Protein AF-A0A3M6W5E2-F1 (afdb_monomer_lite)

Foldseek 3Di:
DLQVVLVVLLVVLVVVVVVVVVVVCCQVDPPDDDDPDPVSHPDDDVVVVVVVVVVSVCSNVVSVVSNVVVVVCVVQVPPDPVSVVVSVCLVVVVPPCSPDVVVSVVVVVVVVVVVVCVVVVHPDPPVVVVVVVVVVVVVVVVVVVVVVVVVVVD

InterPro domains:
  IPR038814 Altered inheritance of mitochondria protein 11 [PF28272] (2-79)
  IPR038814 Altered inheritance of mitochondria protein 11 [PTHR39136] (2-123)

pLDDT: mean 81.35, std 11.18, range [46.78, 96.44]

Sequence (154 aa):
ALLYGGIVFTFLSLFVTRRALIRRRKTDYPATFTAQTPENKPKVNGGLEAAEALGLATLNVTSLAMVAAGGFATYFDVADIEDMREGVRRGIGYDVYGGNPEEDREMEDWVKDLLTKRDEGENVDLRGRIGEKLQELADMEKKKAEGIKRDESK

Structure (mmCIF, N/CA/C/O backbone):
data_AF-A0A3M6W5E2-F1
#
_entry.id   AF-A0A3M6W5E2-F1
#
loop_
_atom_site.group_PDB
_atom_site.id
_atom_site.type_symbol
_atom_site.label_atom_id
_atom_site.label_alt_id
_atom_site.label_comp_id
_atom_site.label_asym_id
_atom_site.label_entity_id
_at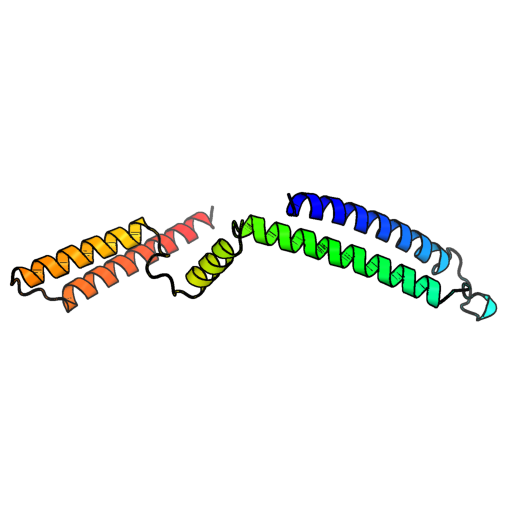om_site.label_seq_id
_atom_site.pdbx_PDB_ins_code
_atom_site.Cartn_x
_atom_site.Cartn_y
_atom_site.Cartn_z
_atom_site.occupancy
_atom_site.B_iso_or_equiv
_atom_site.auth_seq_id
_atom_site.auth_comp_id
_atom_site.auth_asym_id
_atom_site.auth_atom_id
_atom_site.pdbx_PDB_model_num
ATOM 1 N N . ALA A 1 1 ? -14.980 -5.339 -2.411 1.00 76.31 1 ALA A N 1
ATOM 2 C CA . ALA A 1 1 ? -14.688 -5.334 -3.869 1.00 76.31 1 ALA A CA 1
ATOM 3 C C . ALA A 1 1 ? -13.291 -4.790 -4.199 1.00 76.31 1 ALA A C 1
ATOM 5 O O . ALA A 1 1 ? -12.609 -5.364 -5.042 1.00 76.31 1 ALA A O 1
ATOM 6 N N . LEU A 1 2 ? -12.849 -3.720 -3.524 1.00 88.88 2 LEU A N 1
ATOM 7 C CA . LEU A 1 2 ? -11.591 -3.016 -3.809 1.00 88.88 2 LEU A CA 1
ATOM 8 C C . LEU A 1 2 ? -10.337 -3.892 -3.620 1.00 88.88 2 LEU A C 1
ATOM 10 O O . LEU A 1 2 ? -9.465 -3.873 -4.480 1.00 88.88 2 LEU A O 1
ATOM 14 N N . LEU A 1 3 ? -10.288 -4.733 -2.578 1.00 92.31 3 LEU A N 1
ATOM 15 C CA . LEU A 1 3 ? -9.170 -5.659 -2.342 1.00 92.31 3 LEU A CA 1
ATOM 16 C C . LEU A 1 3 ? -8.978 -6.656 -3.495 1.00 92.31 3 LEU A C 1
ATOM 18 O O . LEU A 1 3 ? -7.904 -6.725 -4.082 1.00 92.31 3 LEU A O 1
ATOM 22 N N . TYR A 1 4 ? -10.026 -7.401 -3.856 1.00 94.00 4 TYR A N 1
ATOM 23 C CA . TYR A 1 4 ? -9.957 -8.378 -4.947 1.00 94.00 4 TYR A CA 1
ATOM 24 C C . TYR A 1 4 ? -9.662 -7.717 -6.299 1.00 94.00 4 TYR A C 1
ATOM 26 O O . TYR A 1 4 ? -8.845 -8.229 -7.061 1.00 94.00 4 TYR A O 1
ATOM 34 N N . GLY A 1 5 ? -10.273 -6.558 -6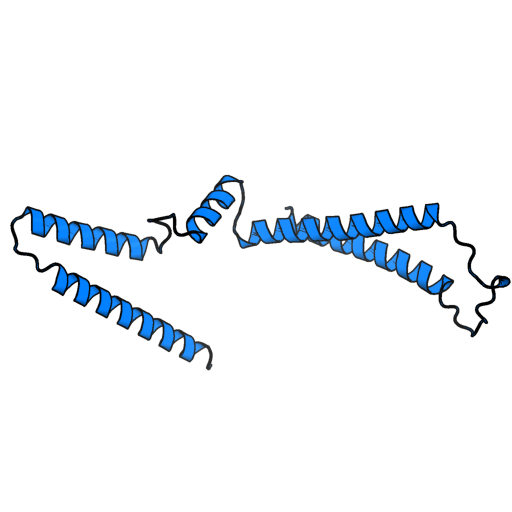.574 1.00 94.62 5 GLY A N 1
ATOM 35 C CA . GLY A 1 5 ? -9.967 -5.765 -7.766 1.00 94.62 5 GLY A CA 1
ATOM 36 C C . GLY A 1 5 ? -8.506 -5.312 -7.799 1.00 94.62 5 GLY A C 1
ATOM 37 O O . GLY A 1 5 ? -7.844 -5.466 -8.822 1.00 94.62 5 GLY A O 1
ATOM 38 N N . GLY A 1 6 ? -7.984 -4.844 -6.662 1.00 94.25 6 GLY A N 1
ATOM 39 C CA . GLY A 1 6 ? -6.581 -4.484 -6.483 1.00 94.25 6 GLY A CA 1
ATOM 40 C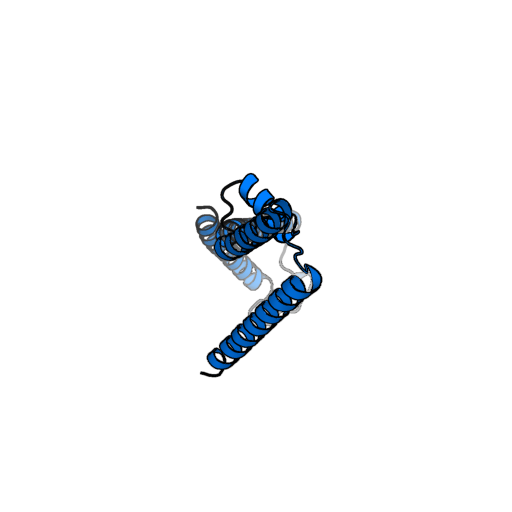 C . GLY A 1 6 ? -5.647 -5.663 -6.740 1.00 94.25 6 GLY A C 1
ATOM 41 O O . GLY A 1 6 ? -4.722 -5.528 -7.527 1.00 94.25 6 GLY A O 1
ATOM 42 N N . ILE A 1 7 ? -5.926 -6.839 -6.165 1.00 96.12 7 ILE A N 1
ATOM 43 C CA . ILE A 1 7 ? -5.108 -8.050 -6.350 1.00 96.12 7 ILE A CA 1
ATOM 44 C C . ILE A 1 7 ? -5.040 -8.438 -7.831 1.00 96.12 7 ILE A C 1
ATOM 46 O O . ILE A 1 7 ? -3.953 -8.643 -8.374 1.00 96.12 7 ILE A O 1
ATOM 50 N N . VAL A 1 8 ? -6.191 -8.505 -8.507 1.00 96.44 8 VAL A N 1
ATOM 51 C CA . VAL A 1 8 ? -6.255 -8.823 -9.942 1.00 96.44 8 VAL A CA 1
ATOM 52 C C . VAL A 1 8 ? -5.485 -7.786 -10.761 1.00 96.44 8 VAL A C 1
ATOM 54 O O . VAL A 1 8 ? -4.689 -8.142 -11.632 1.00 96.44 8 VAL A O 1
ATOM 57 N N . PHE A 1 9 ? -5.674 -6.503 -10.459 1.00 95.31 9 PHE A N 1
ATOM 58 C CA . PHE A 1 9 ? -4.982 -5.417 -11.140 1.00 95.31 9 PHE A CA 1
ATOM 59 C C . PHE A 1 9 ? -3.462 -5.449 -10.903 1.00 95.31 9 PHE A C 1
ATOM 61 O O . PHE A 1 9 ? -2.698 -5.240 -11.845 1.00 95.31 9 PHE A O 1
ATOM 68 N N . THR A 1 10 ? -2.997 -5.807 -9.704 1.00 96.06 10 THR A N 1
ATOM 69 C CA . THR A 1 10 ? -1.572 -6.014 -9.403 1.00 96.06 10 THR A CA 1
ATOM 70 C C . THR A 1 10 ? -0.983 -7.144 -10.235 1.00 96.06 10 THR A C 1
ATOM 72 O O . THR A 1 10 ? 0.085 -6.969 -10.819 1.00 96.06 10 THR A O 1
ATOM 75 N N . PHE A 1 11 ? -1.674 -8.279 -10.374 1.00 96.44 11 PHE A N 1
ATOM 76 C CA . PHE A 1 11 ? -1.199 -9.361 -11.242 1.00 96.44 11 PHE A CA 1
ATOM 77 C C . PHE A 1 11 ? -1.076 -8.922 -12.704 1.00 96.44 11 PHE A C 1
ATOM 79 O O . PHE A 1 11 ? -0.069 -9.219 -13.352 1.00 96.44 11 PHE A O 1
ATOM 86 N N . LEU A 1 12 ? -2.056 -8.174 -13.215 1.00 94.94 12 LEU A N 1
ATOM 87 C CA . LEU A 1 12 ? -2.001 -7.619 -14.569 1.00 94.94 12 LEU A CA 1
ATOM 88 C C . LEU A 1 12 ? -0.855 -6.603 -14.724 1.00 94.94 12 LEU A C 1
ATOM 90 O O . LEU A 1 12 ? -0.106 -6.676 -15.701 1.00 94.94 12 LEU A O 1
ATOM 94 N N . SER A 1 13 ? -0.656 -5.713 -13.748 1.00 94.81 13 SER A N 1
ATOM 95 C CA . SER A 1 13 ? 0.446 -4.740 -13.739 1.00 94.81 13 SER A CA 1
ATOM 96 C C . SER A 1 13 ? 1.816 -5.426 -13.734 1.00 94.81 13 SER A C 1
ATOM 98 O O . SER A 1 13 ? 2.702 -5.089 -14.528 1.00 94.81 13 SER A O 1
ATOM 100 N N . LEU A 1 14 ? 1.987 -6.454 -12.898 1.00 95.06 14 LEU A N 1
ATOM 101 C CA . LEU A 1 14 ? 3.209 -7.257 -12.843 1.00 95.06 14 LEU A CA 1
ATOM 102 C C . LEU A 1 14 ? 3.443 -8.029 -14.142 1.00 95.06 14 LEU A C 1
ATOM 104 O O . LEU A 1 14 ? 4.583 -8.133 -14.592 1.00 95.06 14 LEU A O 1
ATOM 108 N N . PHE A 1 15 ? 2.389 -8.542 -14.779 1.00 95.62 15 PHE A N 1
ATOM 109 C CA . PHE A 1 15 ? 2.499 -9.216 -16.071 1.00 95.62 15 PHE A CA 1
ATOM 110 C C . PHE A 1 15 ? 3.009 -8.271 -17.168 1.00 95.62 15 PHE A C 1
ATOM 112 O O . PHE A 1 15 ? 3.952 -8.611 -17.893 1.00 95.62 15 PHE A O 1
ATOM 119 N N . VAL A 1 16 ? 2.447 -7.061 -17.256 1.00 93.44 16 VAL A N 1
ATOM 120 C CA . VAL A 1 16 ? 2.898 -6.019 -18.194 1.00 93.44 16 VAL A CA 1
ATOM 121 C C . VAL A 1 16 ? 4.342 -5.613 -17.897 1.00 93.44 16 VAL A C 1
ATOM 123 O O . VAL A 1 16 ? 5.174 -5.586 -18.807 1.00 93.44 16 VAL A O 1
ATOM 126 N N . THR A 1 17 ? 4.672 -5.389 -16.625 1.00 94.00 17 THR A N 1
ATOM 127 C CA . THR A 1 17 ? 6.030 -5.035 -16.187 1.00 94.00 17 THR A CA 1
ATOM 128 C C . THR A 1 17 ? 7.031 -6.132 -16.534 1.00 94.00 17 THR A C 1
ATOM 130 O O . THR A 1 17 ? 8.079 -5.858 -17.116 1.00 94.00 17 THR A O 1
ATOM 133 N N . ARG A 1 18 ? 6.695 -7.401 -16.281 1.00 93.44 18 ARG A N 1
ATOM 134 C CA . ARG A 1 18 ? 7.533 -8.550 -16.642 1.00 93.44 18 ARG A CA 1
ATOM 135 C C . ARG A 1 18 ? 7.774 -8.613 -18.146 1.00 93.44 18 ARG A C 1
ATOM 137 O O . ARG A 1 18 ? 8.909 -8.827 -18.573 1.00 93.44 18 ARG A O 1
ATOM 144 N N . ARG A 1 19 ? 6.735 -8.407 -18.960 1.00 93.25 19 ARG A N 1
ATOM 145 C CA . ARG A 1 19 ? 6.865 -8.370 -20.424 1.00 93.25 19 ARG A CA 1
ATOM 146 C C . ARG A 1 19 ? 7.791 -7.236 -20.874 1.00 93.25 19 ARG A C 1
ATOM 148 O O . ARG A 1 19 ? 8.648 -7.468 -21.728 1.00 93.25 19 ARG A O 1
ATOM 155 N N . ALA A 1 20 ? 7.652 -6.046 -20.291 1.00 89.50 20 ALA A N 1
ATOM 156 C CA . ALA A 1 20 ? 8.491 -4.892 -20.605 1.00 89.50 20 ALA A CA 1
ATOM 157 C C . ALA A 1 20 ? 9.961 -5.116 -20.206 1.00 89.50 20 ALA A C 1
ATOM 159 O O . ALA A 1 20 ? 10.860 -4.894 -21.018 1.00 89.50 20 ALA A O 1
ATOM 160 N N . LEU A 1 21 ? 10.209 -5.648 -19.005 1.00 89.75 21 LEU A N 1
ATOM 161 C CA . LEU A 1 21 ? 11.553 -5.950 -18.507 1.00 89.75 21 LEU A CA 1
ATOM 162 C C . LEU A 1 21 ? 12.256 -7.029 -19.335 1.00 89.75 21 LEU A C 1
ATOM 164 O O . LEU A 1 21 ? 13.430 -6.876 -19.658 1.00 89.75 21 LEU A O 1
ATOM 168 N N . ILE A 1 22 ? 11.556 -8.099 -19.732 1.00 91.06 22 ILE A N 1
ATOM 169 C CA . ILE A 1 22 ? 12.137 -9.144 -20.595 1.00 91.06 22 ILE A CA 1
ATOM 170 C C . ILE A 1 22 ? 12.568 -8.558 -21.943 1.00 91.06 22 ILE A C 1
ATOM 172 O O . ILE A 1 22 ? 13.631 -8.914 -22.453 1.00 91.06 22 ILE A O 1
ATOM 176 N N . ARG A 1 23 ? 11.758 -7.663 -22.520 1.00 86.38 23 ARG A N 1
ATOM 177 C CA . ARG A 1 23 ? 12.096 -6.971 -23.767 1.00 86.38 23 ARG A CA 1
ATOM 178 C C . ARG A 1 23 ? 13.349 -6.106 -23.600 1.00 86.38 23 ARG A C 1
ATOM 180 O O . ARG A 1 23 ? 14.244 -6.235 -24.425 1.00 86.38 23 ARG A O 1
ATOM 187 N N . ARG A 1 24 ? 13.450 -5.305 -22.530 1.00 84.06 24 ARG A N 1
ATOM 188 C CA . ARG A 1 24 ? 14.642 -4.474 -22.262 1.00 84.06 24 ARG A CA 1
ATOM 189 C C . ARG A 1 24 ? 15.893 -5.303 -21.988 1.00 84.06 24 ARG A C 1
ATOM 191 O O . ARG A 1 24 ? 16.933 -5.057 -22.582 1.00 84.06 24 ARG A O 1
ATOM 198 N N . ARG A 1 25 ? 15.775 -6.369 -21.192 1.00 85.81 25 ARG A N 1
ATOM 199 C CA . ARG A 1 25 ? 16.903 -7.251 -20.855 1.00 85.81 25 ARG A CA 1
ATOM 200 C C . ARG A 1 25 ? 17.578 -7.852 -22.090 1.00 85.81 25 ARG A C 1
ATOM 202 O O . ARG A 1 25 ? 18.794 -7.980 -22.101 1.00 85.81 25 ARG A O 1
ATOM 209 N N . LYS A 1 26 ? 16.802 -8.215 -23.118 1.00 83.31 26 LYS A N 1
ATOM 210 C CA . LYS A 1 26 ? 17.339 -8.742 -24.385 1.00 83.31 26 LYS A CA 1
ATOM 211 C C . LYS A 1 26 ? 18.109 -7.695 -25.194 1.00 83.31 26 LYS A C 1
ATOM 213 O O . LYS A 1 26 ? 19.001 -8.072 -25.942 1.00 83.31 26 LYS A O 1
ATOM 218 N N . THR A 1 27 ? 17.748 -6.421 -25.059 1.00 78.75 27 THR A N 1
ATOM 219 C CA . THR A 1 27 ? 18.419 -5.305 -25.736 1.00 78.75 27 THR A CA 1
ATOM 220 C C . THR A 1 27 ? 19.692 -4.889 -24.998 1.00 78.75 27 THR A C 1
ATOM 222 O O . THR A 1 27 ? 20.712 -4.667 -25.640 1.00 78.75 27 THR A O 1
ATOM 225 N N . ASP A 1 28 ? 19.645 -4.826 -23.664 1.00 77.38 28 ASP A N 1
ATOM 226 C CA . ASP A 1 28 ? 20.752 -4.310 -22.845 1.00 77.38 28 ASP A CA 1
ATOM 227 C C . ASP A 1 28 ? 21.848 -5.352 -22.569 1.00 77.38 28 ASP A C 1
ATOM 229 O O . ASP A 1 28 ? 23.012 -4.995 -22.388 1.00 77.38 28 ASP A O 1
ATOM 233 N N . TYR A 1 29 ? 21.498 -6.644 -22.549 1.00 77.00 29 TYR A N 1
ATOM 234 C CA . TYR A 1 29 ? 22.420 -7.744 -22.249 1.00 77.00 29 TYR A CA 1
ATOM 235 C C . TYR A 1 29 ? 22.413 -8.794 -23.372 1.00 77.00 29 TYR A C 1
ATOM 237 O O . TYR A 1 29 ? 21.708 -9.806 -23.268 1.00 77.00 29 TYR A O 1
ATOM 245 N N . PRO A 1 30 ? 23.179 -8.578 -24.460 1.00 76.38 30 PRO A N 1
ATOM 246 C CA . PRO A 1 30 ? 23.321 -9.567 -25.523 1.00 76.38 30 PRO A CA 1
ATOM 247 C C . PRO A 1 30 ? 24.026 -10.835 -25.013 1.00 76.38 30 PRO A C 1
ATOM 249 O O . PRO A 1 30 ? 24.861 -10.791 -24.113 1.00 76.38 30 PRO A O 1
ATOM 252 N N . ALA A 1 31 ? 23.692 -11.988 -25.601 1.00 75.19 31 ALA A N 1
ATOM 253 C CA . ALA A 1 31 ? 24.215 -13.294 -25.179 1.00 75.19 31 ALA A CA 1
ATOM 254 C C . ALA A 1 31 ? 25.719 -13.491 -25.465 1.00 75.19 31 ALA A C 1
ATOM 256 O O . ALA A 1 31 ? 26.345 -14.384 -24.899 1.00 75.19 31 ALA A O 1
ATOM 257 N N . THR A 1 32 ? 26.298 -12.672 -26.342 1.00 80.25 32 THR A N 1
ATOM 258 C CA . THR A 1 32 ? 27.718 -12.690 -26.708 1.00 80.25 32 THR A CA 1
ATOM 259 C C . THR A 1 32 ? 28.410 -11.441 -26.180 1.00 80.25 32 THR A C 1
ATOM 261 O O . THR A 1 32 ? 27.824 -10.360 -26.201 1.00 80.25 32 THR A O 1
ATOM 264 N N . PHE A 1 33 ? 29.669 -11.565 -25.752 1.00 73.31 33 PHE A N 1
ATOM 265 C CA . PHE A 1 33 ? 30.466 -10.424 -25.303 1.00 73.31 33 PHE A CA 1
ATOM 266 C C . PHE A 1 33 ? 30.673 -9.430 -26.455 1.00 73.31 33 PHE A C 1
ATOM 268 O O . PHE A 1 33 ? 31.426 -9.691 -27.391 1.00 73.31 33 PHE A O 1
ATOM 275 N N . THR A 1 34 ? 29.997 -8.287 -26.384 1.00 72.69 34 THR A N 1
ATOM 276 C CA . THR A 1 34 ? 30.196 -7.143 -27.279 1.00 72.69 34 THR A CA 1
ATOM 277 C C . THR A 1 34 ? 30.776 -5.992 -26.473 1.00 72.69 34 THR A C 1
ATOM 279 O O . THR A 1 34 ? 30.213 -5.612 -25.445 1.00 72.69 34 THR A O 1
ATOM 282 N N . ALA A 1 35 ? 31.895 -5.423 -26.930 1.00 74.69 35 ALA A N 1
ATOM 283 C CA . ALA A 1 35 ? 32.479 -4.246 -26.297 1.00 74.69 35 ALA A CA 1
ATOM 284 C C . ALA A 1 35 ? 31.464 -3.088 -26.284 1.00 74.69 35 ALA A C 1
ATOM 286 O O . ALA A 1 35 ? 30.800 -2.832 -27.292 1.00 74.69 35 ALA A O 1
ATOM 287 N N . GLN A 1 36 ? 31.364 -2.379 -25.154 1.00 70.75 36 GLN A N 1
ATOM 288 C CA . GLN A 1 36 ? 30.514 -1.194 -24.996 1.00 70.75 36 GLN A CA 1
ATOM 289 C C . GLN A 1 36 ? 31.135 0.026 -25.696 1.00 70.75 36 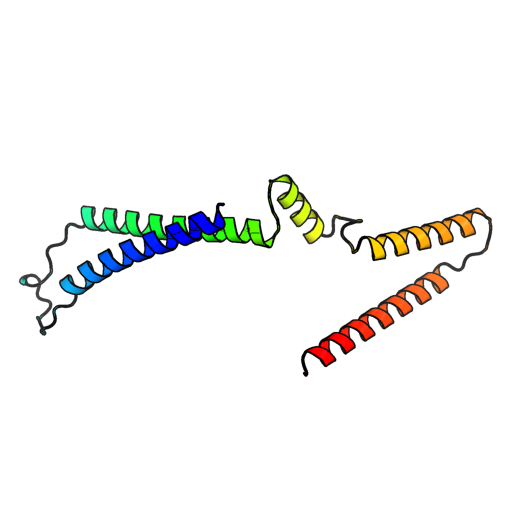GLN A C 1
ATOM 291 O O . GLN A 1 36 ? 31.498 1.017 -25.065 1.00 70.75 36 GLN A O 1
ATOM 296 N N . THR A 1 37 ? 31.288 -0.047 -27.015 1.00 76.94 37 THR A N 1
ATOM 297 C CA . THR A 1 37 ? 31.660 1.092 -27.856 1.00 76.94 37 THR A CA 1
ATOM 298 C C . THR A 1 37 ? 30.425 1.937 -28.194 1.00 76.94 37 THR A C 1
ATOM 300 O O . THR A 1 37 ? 29.311 1.409 -28.227 1.00 76.94 37 THR A O 1
ATOM 303 N N . PRO A 1 38 ? 30.579 3.250 -28.465 1.00 72.00 38 PRO A N 1
ATOM 304 C CA . PRO A 1 38 ? 29.469 4.125 -28.867 1.00 72.00 38 PRO A CA 1
ATOM 305 C C . PRO A 1 38 ? 28.660 3.599 -30.063 1.00 72.00 38 PRO A C 1
ATOM 307 O O . PRO A 1 38 ? 27.461 3.839 -30.144 1.00 72.00 38 PRO A O 1
ATOM 310 N N . GLU A 1 39 ? 29.307 2.845 -30.953 1.00 74.56 39 GLU A N 1
ATOM 311 C CA . GLU A 1 39 ? 28.712 2.220 -32.141 1.00 74.56 39 GLU A CA 1
ATOM 312 C C . GLU A 1 39 ? 27.812 1.016 -31.812 1.00 74.56 39 GLU A C 1
ATOM 314 O O . GLU A 1 39 ? 26.861 0.745 -32.539 1.00 74.56 39 GLU A O 1
ATOM 319 N N . ASN A 1 40 ? 28.075 0.330 -30.693 1.00 71.62 40 ASN A N 1
ATOM 320 C CA . ASN A 1 40 ? 27.335 -0.849 -30.230 1.00 71.62 40 ASN A CA 1
ATOM 321 C C . ASN A 1 40 ? 26.278 -0.524 -29.165 1.00 71.62 40 ASN A C 1
ATOM 323 O O . ASN A 1 40 ? 25.631 -1.432 -28.640 1.00 71.62 40 ASN A O 1
ATOM 327 N N . LYS A 1 41 ? 26.091 0.755 -28.812 1.00 74.25 41 LYS A N 1
ATOM 328 C CA . LYS A 1 41 ? 25.024 1.145 -27.887 1.00 74.25 41 LYS A CA 1
ATOM 329 C C . LYS A 1 41 ? 23.665 1.047 -28.588 1.00 74.25 41 LYS A C 1
ATOM 331 O O . LYS A 1 41 ? 23.516 1.580 -29.692 1.00 74.25 41 LYS A O 1
ATOM 336 N N . PRO A 1 42 ? 22.655 0.420 -27.958 1.00 76.19 42 PRO A N 1
ATOM 337 C CA . PRO A 1 42 ? 21.310 0.425 -28.505 1.00 76.19 42 PRO A CA 1
ATOM 338 C C . PRO A 1 42 ? 20.833 1.871 -28.675 1.00 76.19 42 PRO A C 1
ATOM 340 O O . PRO A 1 42 ? 21.002 2.715 -27.794 1.00 76.19 42 PRO A O 1
ATOM 343 N N . LYS A 1 43 ? 20.263 2.173 -29.845 1.00 78.56 43 LYS A N 1
ATOM 344 C CA . LYS A 1 43 ? 19.671 3.484 -30.119 1.00 78.56 43 LYS A CA 1
ATOM 345 C C . LYS A 1 43 ? 18.401 3.619 -29.286 1.00 78.56 43 LYS A C 1
ATOM 347 O O . LYS A 1 43 ? 17.414 2.940 -29.559 1.00 78.56 43 LYS A O 1
ATOM 352 N N . VAL A 1 44 ? 18.436 4.497 -28.291 1.00 79.50 44 VAL A N 1
ATOM 353 C CA . VAL A 1 44 ? 17.313 4.758 -27.385 1.00 79.50 44 VAL A CA 1
ATOM 354 C C . VAL A 1 44 ? 16.661 6.099 -27.704 1.00 79.50 44 VAL A C 1
ATOM 356 O O . VAL A 1 44 ? 17.342 7.087 -27.982 1.00 79.50 44 VAL A O 1
ATOM 359 N N . ASN A 1 45 ? 15.329 6.151 -27.660 1.00 87.00 45 ASN A N 1
ATOM 360 C CA . ASN A 1 45 ? 14.587 7.409 -27.673 1.00 87.00 45 ASN A CA 1
ATOM 361 C C . ASN A 1 45 ? 14.246 7.771 -26.225 1.00 87.00 45 ASN A C 1
ATOM 363 O O . ASN A 1 45 ? 13.288 7.240 -25.666 1.00 87.00 45 ASN A O 1
ATOM 367 N N . GLY A 1 46 ? 15.030 8.671 -25.627 1.00 86.25 46 GLY A N 1
ATOM 368 C CA . GLY A 1 46 ? 14.905 9.013 -24.207 1.00 86.25 46 GLY A CA 1
ATOM 369 C C . GLY A 1 46 ? 13.514 9.512 -23.803 1.00 86.25 46 GLY A C 1
ATOM 370 O O . GLY A 1 46 ? 13.045 9.179 -22.720 1.00 86.25 46 GLY A O 1
ATOM 371 N N . GLY A 1 47 ? 12.814 10.242 -24.680 1.00 90.00 47 GLY A N 1
ATOM 372 C CA . GLY A 1 47 ? 11.455 10.718 -24.401 1.00 90.00 47 GLY A CA 1
ATOM 373 C C . GLY A 1 47 ? 10.428 9.584 -24.368 1.00 90.00 47 GLY A C 1
ATOM 374 O O . GLY A 1 47 ? 9.615 9.502 -23.448 1.00 90.00 47 GLY A O 1
ATOM 375 N N . LEU A 1 48 ? 10.498 8.672 -25.341 1.00 89.44 48 LEU A N 1
ATOM 376 C CA . LEU A 1 48 ? 9.616 7.504 -25.391 1.00 89.44 48 LEU A CA 1
ATOM 377 C C . LEU A 1 48 ? 9.893 6.540 -24.229 1.00 89.44 48 LEU A C 1
ATOM 379 O O . LEU A 1 48 ? 8.960 6.011 -23.628 1.00 89.44 48 LEU A O 1
ATOM 383 N N . GLU A 1 49 ? 11.165 6.340 -23.885 1.00 87.00 49 GLU A N 1
ATOM 384 C CA . GLU A 1 49 ? 11.540 5.496 -22.754 1.00 87.00 49 GLU A CA 1
ATOM 385 C C . GLU A 1 49 ? 11.104 6.074 -21.413 1.00 87.00 49 GLU A C 1
ATOM 387 O O . GLU A 1 49 ? 10.645 5.318 -20.559 1.00 87.00 49 GLU A O 1
ATOM 392 N N . ALA A 1 50 ? 11.213 7.391 -21.232 1.00 90.69 50 ALA A N 1
ATOM 393 C CA . ALA A 1 50 ? 10.735 8.057 -20.030 1.00 90.69 50 ALA A CA 1
ATOM 394 C C . ALA A 1 50 ? 9.211 7.924 -19.885 1.00 90.69 50 ALA A C 1
ATOM 396 O O . ALA A 1 50 ? 8.726 7.636 -18.793 1.00 90.69 50 ALA A O 1
ATOM 397 N N . ALA A 1 51 ? 8.457 8.067 -20.981 1.00 91.50 51 ALA A N 1
ATOM 398 C CA . ALA A 1 51 ? 7.006 7.891 -20.972 1.00 91.50 51 ALA A CA 1
ATOM 399 C C . ALA A 1 51 ? 6.593 6.444 -20.638 1.00 91.50 51 ALA A C 1
ATOM 401 O O . ALA A 1 51 ? 5.679 6.233 -19.840 1.00 91.50 51 ALA A O 1
ATOM 402 N N . GLU A 1 52 ? 7.286 5.444 -21.196 1.00 89.44 52 GLU A N 1
ATOM 403 C CA . GLU A 1 52 ? 7.062 4.029 -20.860 1.00 89.44 52 GLU A CA 1
ATOM 404 C C . GLU A 1 52 ? 7.385 3.750 -19.384 1.00 89.44 52 GLU A C 1
ATOM 406 O O . GLU A 1 52 ? 6.603 3.097 -18.693 1.00 89.44 52 GLU A O 1
ATOM 411 N N . ALA A 1 53 ? 8.510 4.270 -18.884 1.00 91.94 53 ALA A N 1
ATOM 412 C CA . ALA A 1 53 ? 8.920 4.107 -17.492 1.00 91.94 53 ALA A CA 1
ATOM 413 C C . ALA A 1 53 ? 7.930 4.765 -16.522 1.00 91.94 53 ALA A C 1
ATOM 415 O O . ALA A 1 53 ? 7.581 4.165 -15.506 1.00 91.94 53 ALA A O 1
ATOM 416 N N . LEU A 1 54 ? 7.428 5.957 -16.859 1.00 91.38 54 LEU A N 1
ATOM 417 C CA . LEU A 1 54 ? 6.390 6.635 -16.090 1.00 91.38 54 LEU A CA 1
ATOM 418 C C . LEU A 1 54 ? 5.113 5.791 -16.034 1.00 91.38 54 LEU A C 1
ATOM 420 O O . LEU A 1 54 ? 4.589 5.568 -14.948 1.00 91.38 54 LEU A O 1
ATOM 424 N N . GLY A 1 55 ? 4.649 5.271 -17.175 1.00 92.25 55 GLY A N 1
ATOM 425 C CA . GLY A 1 55 ? 3.471 4.402 -17.232 1.00 92.25 55 GLY A CA 1
ATOM 426 C C . GLY A 1 55 ? 3.637 3.105 -16.433 1.00 92.25 55 GLY A C 1
ATOM 427 O O . GLY A 1 55 ? 2.724 2.680 -15.731 1.00 92.25 55 GLY A O 1
ATOM 428 N N . LEU A 1 56 ? 4.816 2.483 -16.485 1.00 92.75 56 LEU A N 1
ATOM 429 C CA . LEU A 1 56 ? 5.118 1.287 -15.692 1.00 92.75 56 LEU A CA 1
ATOM 430 C C . LEU A 1 56 ? 5.162 1.584 -14.189 1.00 92.75 56 LEU A C 1
ATOM 432 O O . LEU A 1 56 ? 4.689 0.780 -13.385 1.00 92.75 56 LEU A O 1
ATOM 436 N N . ALA A 1 57 ? 5.723 2.727 -13.799 1.00 94.38 57 ALA A N 1
ATOM 437 C CA . ALA A 1 57 ? 5.781 3.139 -12.405 1.00 94.38 57 ALA A CA 1
ATOM 438 C C . ALA A 1 57 ? 4.382 3.441 -11.854 1.00 94.38 57 ALA A C 1
ATOM 440 O O . ALA A 1 57 ? 4.026 2.932 -10.791 1.00 94.38 57 ALA A O 1
ATOM 441 N N . THR A 1 58 ? 3.567 4.208 -12.584 1.00 95.81 58 THR A N 1
ATOM 442 C CA . THR A 1 58 ? 2.209 4.557 -12.146 1.00 95.81 58 THR A CA 1
ATOM 443 C C . THR A 1 58 ? 1.330 3.323 -12.023 1.00 95.81 58 THR A C 1
ATOM 445 O O . THR A 1 58 ? 0.690 3.159 -10.992 1.00 95.81 58 THR A O 1
ATOM 448 N N . LEU A 1 59 ? 1.357 2.403 -12.994 1.00 94.06 59 LEU A N 1
ATOM 449 C CA . LEU A 1 59 ? 0.587 1.158 -12.914 1.00 94.06 59 LEU A CA 1
ATOM 450 C C . LEU A 1 59 ? 0.940 0.341 -11.665 1.00 94.06 59 LEU A C 1
ATOM 452 O O . LEU A 1 59 ? 0.044 -0.073 -10.926 1.00 94.06 59 LEU A O 1
ATOM 456 N N . ASN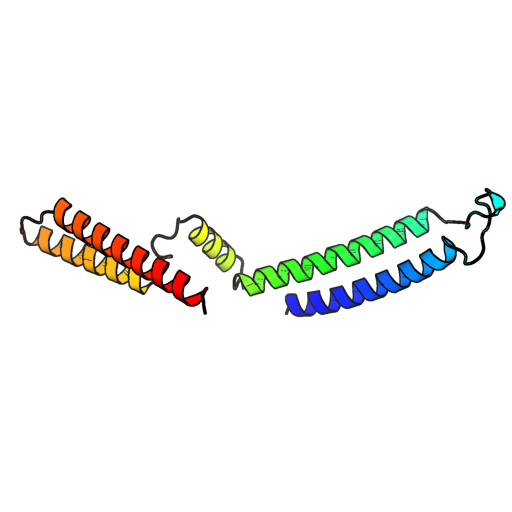 A 1 60 ? 2.233 0.164 -11.379 1.00 94.31 60 ASN A N 1
ATOM 457 C CA . ASN A 1 60 ? 2.664 -0.604 -10.213 1.00 94.31 60 ASN A CA 1
ATOM 458 C C . ASN A 1 60 ? 2.289 0.093 -8.897 1.00 94.31 60 ASN A C 1
ATOM 460 O O . ASN A 1 60 ? 1.722 -0.559 -8.019 1.00 94.31 60 ASN A O 1
ATOM 464 N N . VAL A 1 61 ? 2.523 1.405 -8.775 1.00 94.88 61 VAL A N 1
ATOM 465 C CA . VAL A 1 61 ? 2.181 2.181 -7.569 1.00 94.88 61 VAL A CA 1
ATOM 466 C C . VAL A 1 61 ? 0.672 2.219 -7.343 1.00 94.88 61 VAL A C 1
ATOM 468 O O . VAL A 1 61 ? 0.217 1.939 -6.237 1.00 94.88 61 VAL A O 1
ATOM 471 N N . THR A 1 62 ? -0.121 2.496 -8.380 1.00 95.62 62 THR A N 1
ATOM 472 C CA . THR A 1 62 ? -1.586 2.488 -8.289 1.00 95.62 62 THR A CA 1
ATOM 473 C C . THR A 1 62 ? -2.102 1.105 -7.902 1.00 95.62 62 THR A C 1
ATOM 475 O O . THR A 1 62 ? -3.013 1.006 -7.083 1.00 95.62 62 THR A O 1
ATOM 478 N N . SER A 1 63 ? -1.502 0.031 -8.425 1.00 95.12 63 SER A N 1
ATOM 479 C CA . SER A 1 63 ? -1.914 -1.324 -8.057 1.00 95.12 63 SER A CA 1
ATOM 480 C C . SER A 1 63 ? -1.634 -1.647 -6.592 1.00 95.12 63 SER A C 1
ATOM 482 O O . SER A 1 63 ? -2.508 -2.166 -5.898 1.00 95.12 63 SER A O 1
ATOM 484 N N . LEU A 1 64 ? -0.458 -1.263 -6.092 1.00 94.94 64 LEU A N 1
ATOM 485 C CA . LEU A 1 64 ? -0.102 -1.444 -4.691 1.00 94.94 64 LEU A CA 1
ATOM 486 C C . LEU A 1 64 ? -1.009 -0.607 -3.784 1.00 94.94 64 LEU A C 1
ATOM 488 O O . LEU A 1 64 ? -1.462 -1.103 -2.758 1.00 94.94 64 LEU A O 1
ATOM 492 N N . ALA A 1 65 ? -1.327 0.625 -4.187 1.00 95.94 65 ALA A N 1
ATOM 493 C CA . ALA A 1 65 ? -2.243 1.495 -3.459 1.00 95.94 65 ALA A CA 1
ATOM 494 C C . ALA A 1 65 ? -3.654 0.895 -3.361 1.00 95.94 65 ALA A C 1
ATOM 496 O O . ALA A 1 65 ? -4.248 0.926 -2.288 1.00 95.94 65 ALA A O 1
ATOM 497 N N . MET A 1 66 ? -4.179 0.298 -4.438 1.00 95.38 66 MET A N 1
ATOM 498 C CA . MET A 1 66 ? -5.482 -0.380 -4.404 1.00 95.38 66 MET A CA 1
ATOM 499 C C . MET A 1 66 ? -5.484 -1.586 -3.461 1.00 95.38 66 MET A C 1
ATOM 501 O O . MET A 1 66 ? -6.419 -1.744 -2.679 1.00 95.38 66 MET A O 1
ATOM 505 N N . VAL A 1 67 ? -4.445 -2.426 -3.504 1.00 96.19 67 VAL A N 1
ATOM 506 C CA . VAL A 1 67 ? -4.324 -3.570 -2.584 1.00 96.19 67 VAL A CA 1
ATOM 507 C C . VAL A 1 67 ? -4.190 -3.096 -1.142 1.00 96.19 67 VAL A C 1
ATOM 509 O O . VAL A 1 67 ? -4.883 -3.618 -0.276 1.00 96.19 67 VAL A O 1
ATOM 512 N N . ALA A 1 68 ? -3.350 -2.093 -0.881 1.00 95.25 68 ALA A N 1
ATOM 513 C CA . ALA A 1 68 ? -3.154 -1.537 0.453 1.00 95.25 68 ALA A CA 1
ATOM 514 C C . ALA A 1 68 ? -4.444 -0.917 1.003 1.00 95.25 68 ALA A C 1
ATOM 516 O O . ALA A 1 68 ? -4.842 -1.242 2.115 1.00 95.25 68 ALA A O 1
ATOM 517 N N . ALA A 1 69 ? -5.139 -0.093 0.216 1.00 93.44 69 ALA A N 1
ATOM 518 C CA . ALA A 1 69 ? -6.403 0.516 0.620 1.00 93.44 69 ALA A CA 1
ATOM 519 C C . ALA A 1 69 ? -7.497 -0.539 0.843 1.00 93.44 69 ALA A C 1
ATOM 521 O O . ALA A 1 69 ? -8.197 -0.507 1.851 1.00 93.44 69 ALA A O 1
ATOM 522 N N . GLY A 1 70 ? -7.622 -1.512 -0.065 1.00 92.69 70 GLY A N 1
ATOM 523 C CA . GLY A 1 70 ? -8.583 -2.602 0.084 1.00 92.69 70 GLY A CA 1
ATOM 524 C C . GLY A 1 70 ? -8.264 -3.512 1.271 1.00 92.69 70 GLY A C 1
ATOM 525 O O . GLY A 1 70 ? -9.179 -3.957 1.961 1.00 92.69 70 GLY A O 1
ATOM 526 N N . GLY A 1 71 ? -6.982 -3.775 1.522 1.00 93.19 71 GLY A N 1
ATOM 527 C CA . GLY A 1 71 ? -6.509 -4.589 2.638 1.00 93.19 71 GLY A CA 1
ATOM 528 C C . GLY A 1 71 ? -6.717 -3.882 3.968 1.00 93.19 71 GLY A C 1
ATOM 529 O O . GLY A 1 71 ? -7.225 -4.494 4.898 1.00 93.19 71 GLY A O 1
ATOM 530 N N . PHE A 1 72 ? -6.425 -2.582 4.024 1.00 91.12 72 PHE A N 1
ATOM 531 C CA . PHE A 1 72 ? -6.703 -1.736 5.180 1.00 91.12 72 PHE A CA 1
ATOM 532 C C . PHE A 1 72 ? -8.197 -1.733 5.516 1.00 91.12 72 PHE A C 1
ATOM 534 O O . PHE A 1 72 ? -8.566 -2.042 6.643 1.00 91.12 72 PHE A O 1
ATOM 541 N N . ALA A 1 73 ? -9.054 -1.478 4.523 1.00 89.94 73 ALA A N 1
ATOM 542 C CA . ALA A 1 73 ? -10.501 -1.482 4.719 1.00 89.94 73 ALA A CA 1
ATOM 543 C C . ALA A 1 73 ? -11.025 -2.846 5.199 1.00 89.94 73 ALA A C 1
ATOM 545 O O . ALA A 1 73 ? -11.879 -2.903 6.071 1.00 89.94 73 ALA A O 1
ATOM 546 N N . THR A 1 74 ? -10.478 -3.947 4.669 1.00 89.06 74 THR A N 1
ATOM 547 C CA . THR A 1 74 ? -10.890 -5.305 5.067 1.00 89.06 74 THR A CA 1
ATOM 548 C C . THR A 1 74 ? -10.376 -5.682 6.460 1.00 89.06 74 THR A C 1
ATOM 550 O O . THR A 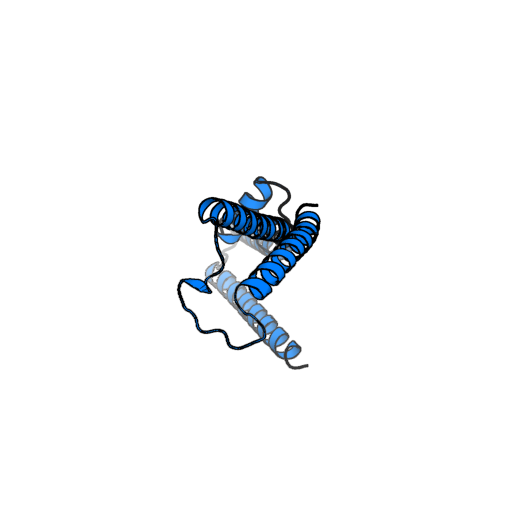1 74 ? -11.068 -6.375 7.192 1.00 89.06 74 THR A O 1
ATOM 553 N N . TYR A 1 75 ? -9.167 -5.254 6.835 1.00 89.25 75 TYR A N 1
ATOM 554 C CA . TYR A 1 75 ? -8.554 -5.603 8.120 1.00 89.25 75 TYR A CA 1
ATOM 555 C C . TYR A 1 75 ? -9.167 -4.833 9.295 1.00 89.25 75 TYR A C 1
ATOM 557 O O . TYR A 1 75 ? -9.388 -5.411 10.352 1.00 89.25 75 TYR A O 1
ATOM 565 N N . PHE A 1 76 ? -9.443 -3.540 9.110 1.00 86.38 76 PHE A N 1
ATOM 566 C CA . PHE A 1 76 ? -10.030 -2.685 10.145 1.00 86.38 76 PHE A CA 1
ATOM 567 C C . PHE A 1 76 ? -11.565 -2.650 10.114 1.00 86.38 76 PHE A C 1
ATOM 569 O O . PHE A 1 76 ? -12.151 -1.882 10.868 1.00 86.38 76 PHE A O 1
ATOM 576 N N . ASP A 1 77 ? -12.195 -3.451 9.246 1.00 84.12 77 ASP A N 1
ATOM 577 C CA . ASP A 1 77 ? -13.649 -3.469 9.020 1.00 84.12 77 ASP A CA 1
ATOM 578 C C . ASP A 1 77 ? -14.232 -2.064 8.775 1.00 84.12 77 ASP A C 1
ATOM 580 O O . ASP A 1 77 ? -15.219 -1.644 9.369 1.00 84.12 77 ASP A O 1
ATOM 584 N N . VAL A 1 78 ? -13.559 -1.293 7.915 1.00 84.19 78 VAL A N 1
ATOM 585 C CA . VAL A 1 78 ? -13.941 0.088 7.593 1.00 84.19 78 VAL A CA 1
ATOM 586 C C . VAL A 1 78 ? -14.811 0.076 6.343 1.00 84.19 78 VAL A C 1
ATOM 588 O O . VAL A 1 78 ? -14.309 -0.153 5.236 1.00 84.19 78 VAL A O 1
ATOM 591 N N . ALA A 1 79 ? -16.104 0.349 6.508 1.00 82.12 79 ALA A N 1
ATOM 592 C CA . ALA A 1 79 ? -17.044 0.519 5.406 1.00 82.12 79 ALA A CA 1
ATOM 593 C C . ALA A 1 79 ? -17.217 1.999 5.026 1.00 82.12 79 ALA A C 1
ATOM 595 O O . ALA A 1 79 ? -17.407 2.300 3.844 1.00 82.12 79 ALA A O 1
ATOM 596 N N . ASP A 1 80 ? -17.098 2.912 5.997 1.00 80.31 80 ASP A N 1
ATOM 597 C CA . ASP A 1 80 ? -17.255 4.356 5.798 1.00 80.31 80 ASP A CA 1
ATOM 598 C C . ASP A 1 80 ? -16.258 5.205 6.620 1.00 80.31 80 ASP A C 1
ATOM 600 O O . ASP A 1 80 ? -15.511 4.720 7.472 1.00 80.31 80 ASP A O 1
ATOM 604 N N . ILE A 1 81 ? -16.246 6.518 6.375 1.00 82.00 81 ILE A N 1
ATOM 605 C CA . ILE A 1 81 ? -15.420 7.497 7.104 1.00 82.00 81 ILE A CA 1
ATOM 606 C C . ILE A 1 81 ? -15.744 7.491 8.606 1.00 82.00 81 ILE A C 1
ATOM 608 O O . ILE A 1 81 ? -14.860 7.748 9.428 1.00 82.00 81 ILE A O 1
ATOM 612 N N . GLU A 1 82 ? -16.995 7.202 8.970 1.00 82.88 82 GLU A N 1
ATOM 613 C CA . GLU A 1 82 ? -17.423 7.119 10.367 1.00 82.88 82 GLU A CA 1
ATOM 614 C C . GLU A 1 82 ? -16.723 5.970 11.103 1.00 82.88 82 GLU A C 1
ATOM 616 O O . GLU A 1 82 ? -16.178 6.200 12.180 1.00 82.88 82 GLU A O 1
ATOM 621 N N . ASP A 1 83 ? -16.623 4.788 10.488 1.00 82.88 83 ASP A N 1
ATOM 622 C CA . ASP A 1 83 ? -15.936 3.624 11.069 1.00 82.88 83 ASP A CA 1
ATOM 623 C C . ASP A 1 83 ? -14.452 3.916 11.287 1.00 82.88 83 ASP A C 1
ATOM 625 O O . ASP A 1 83 ? -13.867 3.566 12.311 1.00 82.88 83 ASP A O 1
ATOM 629 N N . MET A 1 84 ? -13.837 4.635 10.344 1.00 80.75 84 MET A N 1
ATOM 630 C CA . MET A 1 84 ? -12.447 5.056 10.470 1.00 80.75 84 MET A CA 1
ATOM 631 C C . MET A 1 84 ? -12.266 6.050 11.625 1.00 80.75 84 MET A C 1
ATOM 633 O O . MET A 1 84 ? -11.298 5.959 12.381 1.00 80.75 84 MET A O 1
ATOM 637 N N . ARG A 1 85 ? -13.198 6.997 11.789 1.00 83.81 85 ARG A N 1
ATOM 638 C CA . ARG A 1 85 ? -13.177 7.960 12.897 1.00 83.81 85 ARG A CA 1
ATOM 639 C C . ARG A 1 85 ? -13.372 7.269 14.243 1.00 83.81 85 ARG A C 1
ATOM 641 O O . ARG A 1 85 ? -12.681 7.616 15.199 1.00 83.81 85 ARG A O 1
ATOM 648 N N . GLU A 1 86 ? -14.275 6.302 14.305 1.00 81.94 86 GLU A N 1
ATOM 649 C CA . GLU A 1 86 ? -14.540 5.505 15.498 1.00 81.94 86 GLU A CA 1
ATOM 650 C C . GLU A 1 86 ? -13.338 4.627 15.866 1.00 81.94 86 GLU A C 1
ATOM 652 O O . GLU A 1 86 ? -12.877 4.654 17.006 1.00 81.94 86 GLU A O 1
ATOM 657 N N . GLY A 1 87 ? -12.730 3.950 14.888 1.00 80.69 87 GLY A N 1
ATOM 658 C CA . GLY A 1 87 ? -11.498 3.185 15.089 1.00 80.69 87 GLY A CA 1
ATOM 659 C C . GLY A 1 87 ? -10.344 4.044 15.615 1.00 80.69 87 GLY A C 1
ATOM 660 O O . GLY A 1 87 ? -9.622 3.633 16.524 1.00 80.69 87 GLY A O 1
ATOM 661 N N . VAL A 1 88 ? -10.199 5.275 15.111 1.00 82.38 88 VAL A N 1
ATOM 662 C CA . VAL A 1 88 ? -9.204 6.235 15.617 1.00 82.38 88 VAL A CA 1
ATOM 663 C C . VAL A 1 88 ? -9.529 6.682 17.048 1.00 82.38 88 VAL A C 1
ATOM 665 O O . VAL A 1 88 ? -8.620 6.771 17.872 1.00 82.38 88 VAL A O 1
ATOM 668 N N . ARG A 1 89 ? -10.803 6.931 17.381 1.00 81.12 89 ARG A N 1
ATOM 669 C CA . ARG A 1 89 ? -11.220 7.299 18.748 1.00 81.12 89 ARG A CA 1
ATOM 670 C C . ARG A 1 89 ? -10.964 6.183 19.756 1.00 81.12 89 ARG A C 1
ATOM 672 O O . ARG A 1 89 ? -10.417 6.468 20.823 1.00 81.12 89 ARG A O 1
ATOM 679 N N . ARG A 1 90 ? -11.273 4.937 19.389 1.00 75.62 90 ARG A N 1
ATOM 680 C CA . ARG A 1 90 ? -10.938 3.744 20.180 1.00 75.62 90 ARG A CA 1
ATOM 681 C C . ARG A 1 90 ? -9.432 3.617 20.383 1.00 75.62 90 ARG A C 1
ATOM 683 O O . ARG A 1 90 ? -8.977 3.459 21.509 1.00 75.62 90 ARG A O 1
ATOM 690 N N . GLY A 1 91 ? -8.642 3.778 19.319 1.00 74.75 91 GLY A N 1
ATOM 691 C CA . GLY A 1 91 ? -7.180 3.673 19.383 1.00 74.75 91 GLY A CA 1
ATOM 692 C C . GLY A 1 91 ? -6.485 4.762 20.212 1.00 74.75 91 GLY A C 1
ATOM 693 O O . GLY A 1 91 ? -5.408 4.523 20.750 1.00 74.75 91 GLY A O 1
ATOM 694 N N . ILE A 1 92 ? -7.087 5.950 20.338 1.00 72.88 92 ILE A N 1
ATOM 695 C CA . ILE A 1 92 ? -6.549 7.077 21.124 1.00 72.88 92 ILE A CA 1
ATOM 696 C C . ILE A 1 92 ? -7.042 7.036 22.589 1.00 72.88 92 ILE A C 1
ATOM 698 O O . ILE A 1 92 ? -6.607 7.842 23.410 1.00 72.88 92 ILE A O 1
ATOM 702 N N . GLY A 1 93 ? -7.910 6.083 22.949 1.00 60.94 93 GLY A N 1
ATOM 703 C CA . GLY A 1 93 ? -8.439 5.947 24.311 1.00 60.94 93 GLY A CA 1
ATOM 704 C C . GLY A 1 93 ? -9.443 7.039 24.690 1.00 60.94 93 GLY A C 1
ATOM 705 O O . GLY A 1 93 ? -9.644 7.311 25.869 1.00 60.94 93 GLY A O 1
ATOM 706 N N . TYR A 1 94 ? -10.052 7.696 23.697 1.00 56.78 94 TYR A N 1
ATOM 707 C CA . TYR A 1 94 ? -11.128 8.669 23.924 1.00 56.78 94 TYR A CA 1
ATOM 708 C C . TYR A 1 94 ? -12.503 7.999 24.048 1.00 56.78 94 TYR A C 1
ATOM 710 O O . TYR A 1 94 ? -13.484 8.659 24.390 1.00 56.78 94 TYR A O 1
ATOM 718 N N . ASP A 1 95 ? -12.570 6.703 23.747 1.00 58.56 95 ASP A N 1
ATOM 719 C CA . ASP A 1 95 ? -13.755 5.889 23.948 1.00 58.56 95 ASP A CA 1
ATOM 720 C C . ASP A 1 95 ? -13.745 5.315 25.371 1.00 58.56 95 ASP A C 1
ATOM 722 O O . ASP A 1 95 ? -13.007 4.382 25.678 1.00 58.56 95 ASP A O 1
ATOM 726 N N . VAL A 1 96 ? -14.554 5.911 26.249 1.00 55.22 96 VAL A N 1
ATOM 727 C CA . VAL A 1 96 ? -14.816 5.414 27.613 1.00 55.22 96 VAL A CA 1
ATOM 728 C C . VAL A 1 96 ? -15.636 4.109 27.579 1.00 55.22 96 VAL A C 1
ATOM 730 O O . VAL A 1 96 ? -15.716 3.434 28.595 1.00 55.22 96 VAL A O 1
ATOM 733 N N . TYR A 1 97 ? -16.199 3.741 26.418 1.00 52.91 97 TYR A N 1
ATOM 734 C CA . TYR A 1 97 ? -17.015 2.540 26.187 1.00 52.91 97 TYR A CA 1
ATOM 735 C C . TYR A 1 97 ? -16.388 1.568 25.167 1.00 52.91 97 TYR A C 1
ATOM 737 O O . TYR A 1 97 ? -17.061 0.675 24.650 1.00 52.91 97 TYR A O 1
ATOM 745 N N . GLY A 1 98 ? -15.109 1.769 24.831 1.00 52.28 98 GLY A N 1
ATOM 746 C CA . GLY A 1 98 ? -14.377 0.974 23.840 1.00 52.28 98 GLY A CA 1
ATOM 747 C C . GLY A 1 98 ? -13.711 -0.273 24.418 1.00 52.28 98 GLY A C 1
ATOM 748 O O . GLY A 1 98 ? -12.928 -0.922 23.718 1.00 52.28 98 GLY A O 1
ATOM 749 N N . GLY A 1 99 ? -13.966 -0.569 25.697 1.00 60.66 99 GLY A N 1
ATOM 750 C CA . GLY A 1 99 ? -13.568 -1.803 26.357 1.00 60.66 99 GLY A CA 1
ATOM 751 C C . GLY A 1 99 ? -14.442 -2.979 25.923 1.00 60.66 99 GLY A C 1
ATOM 752 O O . GLY A 1 99 ? -15.380 -2.841 25.134 1.00 60.66 99 GLY A O 1
ATOM 753 N N . ASN A 1 100 ? -14.129 -4.179 26.421 1.00 60.12 100 ASN A N 1
ATOM 754 C CA . ASN A 1 100 ? -15.043 -5.306 26.270 1.00 60.12 100 ASN A CA 1
ATOM 755 C C . ASN A 1 100 ? -16.397 -4.899 26.889 1.00 60.12 100 ASN A C 1
ATOM 757 O O . ASN A 1 100 ? -16.424 -4.583 28.077 1.00 60.12 100 ASN A O 1
ATOM 761 N N . PRO A 1 101 ? -17.516 -4.919 26.139 1.00 64.38 101 PRO A N 1
ATOM 762 C CA . PRO A 1 101 ? -18.811 -4.480 26.653 1.00 64.38 101 PRO A CA 1
ATOM 763 C C . PRO A 1 101 ? -19.276 -5.268 27.886 1.00 64.38 101 PRO A C 1
ATOM 765 O O . PRO A 1 101 ? -20.137 -4.784 28.616 1.00 64.38 101 PRO A O 1
ATOM 768 N N . GLU A 1 102 ? -18.739 -6.467 28.131 1.00 65.62 102 GLU A N 1
ATOM 769 C CA . GLU A 1 102 ? -18.944 -7.189 29.392 1.00 65.62 102 GLU A CA 1
ATOM 770 C C . GLU A 1 102 ? -18.141 -6.582 30.551 1.00 65.62 102 GLU A C 1
ATOM 772 O O . GLU A 1 102 ? -18.711 -6.327 31.606 1.00 65.62 102 GLU A O 1
ATOM 777 N N . GLU A 1 103 ? -16.857 -6.280 30.348 1.00 67.25 103 GLU A N 1
ATOM 778 C CA . GLU A 1 103 ? -15.983 -5.697 31.380 1.00 67.25 103 GLU A CA 1
ATOM 779 C C . GLU A 1 103 ? -16.431 -4.270 31.756 1.00 67.25 103 GLU A C 1
ATOM 781 O O . GLU A 1 103 ? -16.436 -3.910 32.936 1.00 67.25 103 GLU A O 1
ATOM 786 N N . ASP A 1 104 ? -16.894 -3.483 30.778 1.00 69.75 104 ASP A N 1
ATOM 787 C CA . ASP A 1 104 ? -17.434 -2.138 31.014 1.00 69.75 104 ASP A CA 1
ATOM 788 C C . ASP A 1 104 ? -18.766 -2.188 31.779 1.00 69.75 104 ASP A C 1
ATOM 790 O O . ASP A 1 104 ? -18.976 -1.394 32.696 1.00 69.75 104 ASP A O 1
ATOM 794 N N . ARG A 1 105 ? -19.648 -3.152 31.472 1.00 76.56 105 ARG A N 1
ATOM 795 C CA . ARG A 1 105 ? -20.902 -3.360 32.221 1.00 76.56 105 ARG A CA 1
ATOM 796 C C . ARG A 1 105 ? -20.648 -3.813 33.652 1.00 76.56 105 ARG A C 1
ATOM 798 O O . ARG A 1 105 ? -21.293 -3.307 34.564 1.00 76.56 105 ARG A O 1
ATOM 805 N N . GLU A 1 106 ? -19.701 -4.725 33.860 1.00 78.12 106 GLU A N 1
ATOM 806 C CA . GLU A 1 106 ? -19.315 -5.174 35.201 1.00 78.12 106 GLU A CA 1
ATOM 807 C C . GLU A 1 106 ? -18.743 -4.024 36.041 1.00 78.12 106 GLU A C 1
ATOM 809 O O . GLU A 1 106 ? -19.068 -3.899 37.226 1.00 78.12 106 GLU A O 1
ATOM 814 N N . MET A 1 107 ? -17.937 -3.144 35.434 1.00 76.62 107 MET A N 1
ATOM 815 C CA . MET A 1 107 ? -17.480 -1.918 36.091 1.00 76.62 107 MET A CA 1
ATOM 816 C C . MET A 1 107 ? -18.633 -0.952 36.375 1.00 76.62 107 MET A C 1
ATOM 818 O O . MET A 1 107 ? -18.705 -0.409 37.478 1.00 76.62 107 MET A O 1
ATOM 822 N N . GLU A 1 108 ? -19.543 -0.741 35.422 1.00 81.69 108 GLU A N 1
ATOM 823 C CA . GLU A 1 108 ? -20.676 0.175 35.576 1.00 81.69 108 GLU A CA 1
ATOM 824 C C . GLU A 1 108 ? -21.627 -0.280 36.695 1.00 81.69 108 GLU A C 1
ATOM 826 O O . GLU A 1 108 ? -22.034 0.530 37.532 1.00 81.69 108 GLU A O 1
ATOM 831 N N . ASP A 1 109 ? -21.929 -1.577 36.765 1.00 85.75 109 ASP A N 1
ATOM 832 C CA . ASP A 1 109 ? -22.774 -2.167 37.805 1.00 85.75 109 ASP A CA 1
ATOM 833 C C . ASP A 1 109 ? -22.094 -2.128 39.181 1.00 85.75 109 ASP A C 1
ATOM 835 O O . ASP A 1 109 ? -22.739 -1.816 40.186 1.00 85.75 109 ASP A O 1
ATOM 839 N N . TRP A 1 110 ? -20.777 -2.348 39.243 1.00 85.12 110 TRP A N 1
ATOM 840 C CA . TRP A 1 110 ? -20.010 -2.193 40.481 1.00 85.12 110 TRP A CA 1
ATOM 841 C C . TRP A 1 110 ? -19.967 -0.733 40.966 1.00 85.12 110 TRP A C 1
ATOM 843 O O . TRP A 1 110 ? -20.119 -0.475 42.163 1.00 85.12 110 TRP A O 1
ATOM 853 N N . VAL A 1 111 ? -19.816 0.238 40.056 1.00 85.38 111 VAL A N 1
ATOM 854 C CA . VAL A 1 111 ? -19.875 1.673 40.389 1.00 85.38 111 VAL A CA 1
ATOM 855 C C . VAL A 1 111 ? -21.278 2.068 40.854 1.00 85.38 111 VAL A C 1
ATOM 857 O O . VAL A 1 111 ? -21.400 2.808 41.832 1.00 85.38 111 VAL A O 1
ATOM 860 N N . LYS A 1 112 ? -22.336 1.562 40.208 1.00 86.94 112 LYS A N 1
ATOM 861 C CA . LYS A 1 112 ? -23.725 1.783 40.640 1.00 86.94 112 LYS A CA 1
ATOM 862 C C . LYS A 1 112 ? -23.959 1.249 42.051 1.00 86.94 112 LYS A C 1
ATOM 864 O O . LYS A 1 112 ? -24.411 2.016 42.894 1.00 86.94 112 LYS A O 1
ATOM 869 N N . ASP A 1 113 ? -23.568 0.005 42.343 1.00 85.38 113 ASP A N 1
ATOM 870 C CA . ASP A 1 113 ? -23.672 -0.588 43.689 1.00 85.38 113 ASP A CA 1
ATOM 871 C C . ASP A 1 113 ? -22.950 0.257 44.752 1.00 85.38 113 ASP A C 1
ATOM 873 O O . ASP A 1 113 ? -23.471 0.490 45.844 1.00 85.38 113 ASP A O 1
ATOM 877 N N . LEU A 1 114 ? -21.759 0.766 44.427 1.00 83.81 114 LEU A N 1
ATOM 878 C CA . LEU A 1 114 ? -20.999 1.637 45.322 1.00 83.81 114 LEU A CA 1
ATOM 879 C C . LEU A 1 114 ? -21.681 2.979 45.590 1.00 83.81 114 LEU A C 1
ATOM 881 O O . LEU A 1 114 ? -21.652 3.468 46.722 1.00 83.81 114 LEU A O 1
ATOM 885 N N . LEU A 1 115 ? -22.245 3.602 44.555 1.00 83.12 115 LEU A N 1
ATOM 886 C CA . LEU A 1 115 ? -22.917 4.891 44.678 1.00 83.12 115 LEU A CA 1
ATOM 887 C C . LEU A 1 115 ? -24.241 4.757 45.429 1.00 83.12 115 LEU A C 1
ATOM 889 O O . LEU A 1 115 ? -24.509 5.585 46.295 1.00 83.12 115 LEU A O 1
ATOM 893 N N . THR A 1 116 ? -25.012 3.700 45.171 1.00 84.38 116 THR A N 1
ATOM 894 C CA . THR A 1 116 ? -26.257 3.410 45.891 1.00 84.38 116 THR A CA 1
ATOM 895 C C . THR A 1 116 ? -26.000 3.186 47.382 1.00 84.38 116 THR A C 1
ATOM 897 O O . THR A 1 116 ? -26.624 3.848 48.202 1.00 84.38 116 THR A O 1
ATOM 900 N N . LYS A 1 117 ? -25.003 2.369 47.753 1.00 80.44 117 LYS A N 1
ATOM 901 C CA . LYS A 1 117 ? -24.642 2.138 49.169 1.00 80.44 117 LYS A CA 1
ATOM 902 C C . LYS A 1 117 ? -24.181 3.403 49.894 1.00 80.44 117 LYS A C 1
ATOM 904 O O . LYS A 1 117 ? -24.458 3.586 51.077 1.00 80.44 117 LYS A O 1
ATOM 909 N N . ARG A 1 118 ? -23.495 4.307 49.185 1.00 76.88 118 ARG A N 1
ATOM 910 C CA . ARG A 1 118 ? -23.127 5.620 49.734 1.00 76.88 118 ARG A CA 1
ATOM 911 C C . ARG A 1 118 ? -24.364 6.496 49.959 1.00 76.88 118 ARG A C 1
ATOM 913 O O . ARG A 1 118 ? -24.447 7.156 50.991 1.00 76.88 118 ARG A O 1
ATOM 920 N N . ASP A 1 119 ? -25.284 6.534 48.996 1.00 76.44 119 ASP A N 1
ATOM 921 C CA . ASP A 1 119 ? -26.500 7.358 49.065 1.00 76.44 119 ASP A CA 1
ATOM 922 C C . ASP A 1 119 ? -27.458 6.870 50.168 1.00 76.44 119 ASP A C 1
ATOM 924 O O . ASP A 1 119 ? -28.110 7.665 50.839 1.00 76.44 119 ASP A O 1
ATOM 928 N N . GLU A 1 120 ? -27.443 5.565 50.453 1.00 80.88 120 GLU A N 1
ATOM 929 C CA . GLU A 1 120 ? -28.152 4.927 51.571 1.00 80.88 120 GLU A CA 1
ATOM 930 C C . GLU A 1 120 ? -27.526 5.210 52.957 1.00 80.88 120 GLU A C 1
ATOM 932 O O . GLU A 1 120 ? -28.055 4.776 53.982 1.00 80.88 120 GLU A O 1
ATOM 937 N N . GLY A 1 121 ? -26.433 5.982 53.023 1.00 63.59 121 GLY A N 1
ATOM 938 C CA . GLY A 1 121 ? -25.814 6.428 54.276 1.00 63.59 121 GLY A CA 1
ATOM 939 C C . GLY A 1 121 ? -24.866 5.414 54.921 1.00 63.59 121 GLY A C 1
ATOM 940 O O . GLY A 1 121 ? -24.466 5.595 56.074 1.00 63.59 121 GLY A O 1
ATOM 941 N N . GLU A 1 122 ? -24.480 4.360 54.198 1.00 69.38 122 GLU A N 1
ATOM 942 C CA . GLU A 1 122 ? -23.487 3.392 54.655 1.00 69.38 122 GLU A CA 1
ATOM 943 C C . GLU A 1 122 ? -22.079 4.023 54.616 1.00 69.38 122 GLU A C 1
ATOM 945 O O . GLU A 1 122 ? -21.692 4.686 53.648 1.00 69.38 122 GLU A O 1
ATOM 950 N N . ASN A 1 123 ? -21.278 3.847 55.674 1.00 70.00 123 ASN A N 1
ATOM 951 C CA . ASN A 1 123 ? -19.891 4.325 55.694 1.00 70.00 123 ASN A CA 1
ATOM 952 C C . ASN A 1 123 ? -19.017 3.379 54.855 1.00 70.00 123 ASN A C 1
ATOM 954 O O . ASN A 1 123 ? -18.425 2.430 55.369 1.00 70.00 123 ASN A O 1
ATOM 958 N N . VAL A 1 124 ? -19.004 3.605 53.541 1.00 68.88 124 VAL A N 1
ATOM 959 C CA . VAL A 1 124 ? -18.267 2.779 52.581 1.00 68.88 124 VAL A CA 1
ATOM 960 C C . VAL A 1 124 ? -16.790 3.184 52.564 1.00 68.88 124 VAL A C 1
ATOM 962 O O . VAL A 1 124 ? -16.442 4.279 52.114 1.00 68.88 124 VAL A O 1
ATOM 965 N N . ASP A 1 125 ? -15.901 2.276 52.981 1.00 78.19 125 ASP A N 1
ATOM 966 C CA . ASP A 1 125 ? -14.455 2.448 52.800 1.00 78.19 125 ASP A CA 1
ATOM 967 C C . ASP A 1 125 ? -14.066 2.263 51.325 1.00 78.19 125 ASP A C 1
ATOM 969 O O . ASP A 1 125 ? -13.749 1.170 50.844 1.00 78.19 125 ASP A O 1
ATOM 973 N N . LEU A 1 126 ? -14.110 3.373 50.586 1.00 72.00 126 LEU A N 1
ATOM 974 C CA . LEU A 1 126 ? -13.760 3.422 49.168 1.00 72.00 126 LEU A CA 1
ATOM 975 C C . LEU A 1 126 ? -12.322 2.967 48.909 1.00 72.00 126 LEU A C 1
ATOM 977 O O . LEU A 1 126 ? -12.061 2.343 47.885 1.00 72.00 126 LEU A O 1
ATOM 981 N N . ARG A 1 127 ? -11.381 3.261 49.814 1.00 75.12 127 ARG A N 1
ATOM 982 C CA . ARG A 1 127 ? -9.966 2.932 49.594 1.00 75.12 127 ARG A CA 1
ATOM 983 C C . ARG A 1 127 ? -9.727 1.428 49.675 1.00 75.12 127 ARG A C 1
ATOM 985 O O . ARG A 1 127 ? -9.016 0.904 48.820 1.00 75.12 127 ARG A O 1
ATOM 992 N N . GLY A 1 128 ? -10.349 0.750 50.640 1.00 80.50 128 GLY A N 1
ATOM 993 C CA . GLY A 1 128 ? -10.288 -0.705 50.771 1.00 80.50 128 GLY A CA 1
ATOM 994 C C . GLY A 1 128 ? -10.883 -1.428 49.562 1.00 80.50 128 GLY A C 1
ATOM 995 O O . GLY A 1 128 ? -10.194 -2.227 48.932 1.00 80.50 128 GLY A O 1
ATOM 996 N N . ARG A 1 129 ? -12.121 -1.087 49.168 1.00 79.19 129 ARG A N 1
ATOM 997 C CA . ARG A 1 129 ? -12.810 -1.752 48.040 1.00 79.19 129 ARG A CA 1
ATOM 998 C C . ARG A 1 129 ? -12.136 -1.502 46.687 1.00 79.19 129 ARG A C 1
ATOM 1000 O O . ARG A 1 129 ? -12.097 -2.405 45.855 1.00 79.19 129 ARG A O 1
ATOM 1007 N N . ILE A 1 130 ? -11.586 -0.304 46.460 1.00 79.31 130 ILE A N 1
ATOM 1008 C CA . ILE A 1 130 ? -10.792 -0.013 45.252 1.00 79.31 130 ILE A CA 1
ATOM 1009 C C . ILE A 1 130 ? -9.497 -0.835 45.259 1.00 79.31 130 ILE A C 1
ATOM 1011 O O . ILE A 1 130 ? -9.130 -1.400 44.233 1.00 79.31 130 ILE A O 1
ATOM 1015 N N . GLY A 1 131 ? -8.821 -0.933 46.409 1.00 81.62 131 GLY A N 1
ATOM 1016 C CA . GLY A 1 131 ? -7.619 -1.755 46.555 1.00 81.62 131 GLY A CA 1
ATOM 1017 C C . GLY A 1 131 ? -7.876 -3.234 46.260 1.00 81.62 131 GLY A C 1
ATOM 1018 O O . GLY A 1 131 ? -7.109 -3.852 45.527 1.00 81.62 131 GLY A O 1
ATOM 1019 N N . GLU A 1 132 ? -8.987 -3.772 46.761 1.00 84.88 132 GLU A N 1
ATOM 1020 C CA . GLU A 1 132 ? -9.397 -5.162 46.540 1.00 84.88 132 GLU A CA 1
ATOM 1021 C C . GLU A 1 132 ? -9.695 -5.446 45.060 1.00 84.88 132 GLU A C 1
ATOM 1023 O O . GLU A 1 132 ? -9.166 -6.407 44.500 1.00 84.88 132 GLU A O 1
ATOM 1028 N N . LYS A 1 133 ? -10.443 -4.562 44.381 1.00 80.69 133 LYS A N 1
ATOM 1029 C CA . LYS A 1 133 ? -10.714 -4.694 42.938 1.00 80.69 133 LYS A CA 1
ATOM 1030 C C . LYS A 1 133 ? -9.458 -4.582 42.076 1.00 80.69 133 LYS A C 1
ATOM 1032 O O . LYS A 1 133 ? -9.311 -5.337 41.119 1.00 80.69 133 LYS A O 1
ATOM 1037 N N . LEU A 1 134 ? -8.532 -3.682 42.411 1.00 81.00 134 LEU A N 1
ATOM 1038 C CA . LEU A 1 134 ? -7.249 -3.574 41.704 1.00 81.00 134 LEU A CA 1
ATOM 1039 C C . LEU A 1 134 ? -6.404 -4.843 41.862 1.00 81.00 134 LEU A C 1
ATOM 1041 O O . LEU A 1 134 ? -5.729 -5.257 40.920 1.00 81.00 134 LEU A O 1
ATOM 1045 N N . GLN A 1 135 ? -6.450 -5.467 43.037 1.00 84.50 135 GLN A N 1
ATOM 1046 C CA . GLN A 1 135 ? -5.737 -6.710 43.301 1.00 84.50 135 GLN A CA 1
ATOM 1047 C C . GLN A 1 135 ? -6.360 -7.892 42.542 1.00 84.50 135 GLN A C 1
ATOM 1049 O O . GLN A 1 135 ? -5.635 -8.677 41.935 1.00 84.50 135 GLN A O 1
ATOM 1054 N N . GLU A 1 136 ? -7.692 -7.961 42.486 1.00 83.81 136 GLU A N 1
ATOM 1055 C CA . GLU A 1 136 ? -8.434 -8.946 41.690 1.00 83.81 136 GLU A CA 1
ATOM 1056 C C . GLU A 1 136 ? -8.111 -8.837 40.188 1.00 83.81 136 GLU A C 1
ATOM 1058 O O . GLU A 1 136 ? -7.810 -9.845 39.544 1.00 83.81 136 GLU A O 1
ATOM 1063 N N . LEU A 1 137 ? -8.095 -7.617 39.637 1.00 82.12 137 LEU A N 1
ATOM 1064 C CA . LEU A 1 137 ? -7.725 -7.364 38.239 1.00 82.12 137 LEU A CA 1
ATOM 1065 C C . LEU A 1 137 ? -6.273 -7.773 37.949 1.00 82.12 137 LEU A C 1
ATOM 1067 O O . LEU A 1 137 ? -6.014 -8.460 36.960 1.00 82.12 137 LEU A O 1
ATOM 1071 N N . ALA A 1 138 ? -5.335 -7.435 38.838 1.00 83.12 138 ALA A N 1
ATOM 1072 C CA . ALA A 1 138 ? -3.932 -7.822 38.696 1.00 83.12 138 ALA A CA 1
ATOM 1073 C C . ALA A 1 138 ? -3.735 -9.351 38.721 1.00 83.12 138 ALA A C 1
ATOM 1075 O O . ALA A 1 138 ? -2.879 -9.890 38.012 1.00 83.12 138 ALA A O 1
ATOM 1076 N N . ASP A 1 139 ? -4.528 -10.071 39.516 1.00 85.88 139 ASP A N 1
ATOM 1077 C CA . ASP A 1 139 ? -4.490 -11.532 39.568 1.00 85.88 139 ASP A CA 1
ATOM 1078 C C . ASP A 1 139 ? -5.136 -12.175 38.329 1.00 85.88 139 ASP A C 1
ATOM 1080 O O . ASP A 1 139 ? -4.657 -13.212 37.853 1.00 85.88 139 ASP A O 1
ATOM 1084 N N . MET A 1 140 ? -6.171 -11.556 37.750 1.00 78.62 140 MET A N 1
ATOM 1085 C CA . MET A 1 140 ? -6.733 -11.976 36.461 1.00 78.62 140 MET A CA 1
ATOM 1086 C C . MET A 1 140 ? -5.748 -11.780 35.303 1.00 78.62 140 MET A C 1
ATOM 1088 O O . MET A 1 140 ? -5.586 -12.687 34.481 1.00 78.62 140 MET A O 1
ATOM 1092 N N . GLU A 1 141 ? -5.044 -10.647 35.252 1.00 80.38 141 GLU A N 1
ATOM 1093 C CA . GLU A 1 141 ? -4.019 -10.383 34.234 1.00 80.38 141 GLU A CA 1
ATOM 1094 C C . GLU A 1 141 ? -2.863 -11.385 34.308 1.00 80.38 141 GLU A C 1
ATOM 1096 O O . GLU A 1 141 ? -2.447 -11.929 33.281 1.00 80.38 141 GLU A O 1
ATOM 1101 N N . LYS A 1 142 ? -2.383 -11.707 35.518 1.00 82.81 142 LYS A N 1
ATOM 1102 C CA . LYS A 1 142 ? -1.352 -12.741 35.715 1.00 82.81 142 LYS A CA 1
ATOM 1103 C C . LYS A 1 142 ? -1.808 -14.106 35.210 1.00 82.81 142 LYS A C 1
ATOM 1105 O O . LYS A 1 142 ? -1.059 -14.765 34.492 1.00 82.81 142 LYS A O 1
ATOM 1110 N N . LYS A 1 143 ? -3.044 -14.515 35.520 1.00 79.94 143 LYS A N 1
ATOM 1111 C CA . LYS A 1 143 ? -3.611 -15.787 35.037 1.00 79.94 143 LYS A CA 1
ATOM 1112 C C . LYS A 1 143 ? -3.757 -15.818 33.513 1.00 79.94 143 LYS A C 1
ATOM 1114 O O . LYS A 1 143 ? -3.424 -16.835 32.905 1.00 79.94 143 LYS A O 1
ATOM 1119 N N . LYS A 1 144 ? -4.196 -14.719 32.880 1.00 76.81 144 LYS A N 1
ATOM 1120 C CA . LYS A 1 144 ? -4.231 -14.588 31.408 1.00 76.81 144 LYS A CA 1
ATOM 1121 C C . LYS A 1 144 ? -2.819 -14.707 30.813 1.00 76.81 144 LYS A C 1
ATOM 1123 O O . LYS A 1 144 ? -2.620 -15.479 29.878 1.00 76.81 144 LYS A O 1
ATOM 1128 N N . ALA A 1 145 ? -1.826 -14.024 31.386 1.00 72.75 145 ALA A N 1
ATOM 1129 C CA . ALA A 1 145 ? -0.438 -14.070 30.919 1.00 72.75 145 ALA A CA 1
ATOM 1130 C C . ALA A 1 145 ? 0.211 -15.462 31.065 1.00 72.75 145 ALA A C 1
ATOM 1132 O O . ALA A 1 145 ? 0.974 -15.887 30.196 1.00 72.75 145 ALA A O 1
ATOM 1133 N N . GLU A 1 146 ? -0.092 -16.192 32.140 1.00 74.88 146 GLU A N 1
ATOM 1134 C CA . GLU A 1 146 ? 0.367 -17.574 32.338 1.00 74.88 146 GLU A CA 1
ATOM 1135 C C . GLU A 1 146 ? -0.324 -18.565 31.393 1.00 74.88 146 GLU A C 1
ATOM 1137 O O . GLU A 1 146 ? 0.323 -19.491 30.902 1.00 74.88 146 GLU A O 1
ATOM 1142 N N . GLY A 1 147 ? -1.611 -18.359 31.097 1.00 70.31 147 GLY A N 1
ATOM 1143 C CA . GLY A 1 147 ? -2.360 -19.154 30.122 1.00 70.31 147 GLY A CA 1
ATOM 1144 C C . GLY A 1 147 ? -1.790 -19.043 28.708 1.00 70.31 147 GLY A C 1
ATOM 1145 O O . GLY A 1 147 ? -1.555 -20.065 28.067 1.00 70.31 147 GLY A O 1
ATOM 1146 N N . ILE A 1 148 ? -1.475 -17.821 28.265 1.00 66.69 148 ILE A N 1
ATOM 1147 C CA . ILE A 1 148 ? -0.901 -17.549 26.935 1.00 66.69 148 ILE A CA 1
ATOM 1148 C C . ILE A 1 148 ? 0.469 -18.231 26.771 1.00 66.69 148 ILE A C 1
ATOM 1150 O O . ILE A 1 148 ? 0.708 -18.915 25.779 1.00 66.69 148 ILE A O 1
ATOM 1154 N N . LYS A 1 149 ? 1.345 -18.154 27.784 1.00 65.75 149 LYS A N 1
ATOM 1155 C CA . LYS A 1 149 ? 2.664 -18.823 27.762 1.00 65.75 149 LYS A CA 1
ATOM 1156 C C . LYS A 1 149 ? 2.581 -20.349 27.692 1.00 65.75 149 LYS A C 1
ATOM 1158 O O . LYS A 1 149 ? 3.515 -21.002 27.230 1.00 65.75 149 LYS A O 1
ATOM 1163 N N . ARG A 1 150 ? 1.497 -20.936 28.203 1.00 63.31 150 ARG A N 1
ATOM 1164 C CA . ARG A 1 150 ? 1.289 -22.389 28.221 1.00 63.31 150 ARG A CA 1
ATOM 1165 C C . ARG A 1 150 ? 0.788 -22.921 26.878 1.00 63.31 150 ARG A C 1
ATOM 1167 O O . ARG A 1 150 ? 1.017 -24.095 26.593 1.00 63.31 150 ARG A O 1
ATOM 1174 N N . ASP A 1 151 ? 0.134 -22.070 26.091 1.00 56.44 151 ASP A N 1
ATOM 1175 C CA . ASP A 1 151 ? -0.362 -22.381 24.747 1.00 56.44 151 ASP A CA 1
ATOM 1176 C C . ASP A 1 151 ? 0.730 -22.207 23.679 1.00 56.44 151 ASP A C 1
ATOM 1178 O O . ASP A 1 151 ? 0.826 -23.025 22.776 1.00 56.44 151 ASP A O 1
ATOM 1182 N N . GLU A 1 152 ? 1.644 -21.238 23.836 1.00 58.00 152 GLU A N 1
ATOM 1183 C CA . GLU A 1 152 ? 2.827 -21.093 22.960 1.00 58.00 152 GLU A CA 1
ATOM 1184 C C . GLU A 1 152 ? 3.863 -22.230 23.106 1.00 58.00 152 GLU A C 1
ATOM 1186 O O . GLU A 1 152 ? 4.755 -22.377 22.273 1.00 58.00 152 GLU A O 1
ATOM 1191 N N . SER A 1 153 ? 3.776 -23.030 24.174 1.00 54.50 153 SER A N 1
ATOM 1192 C CA . SER A 1 153 ? 4.704 -24.132 24.476 1.00 54.50 153 SER A CA 1
ATOM 1193 C C . SER A 1 153 ? 4.233 -25.507 23.964 1.00 54.50 153 SER A C 1
ATOM 1195 O O . SER A 1 153 ? 4.929 -26.500 24.210 1.00 54.50 153 SER A O 1
ATOM 1197 N N . LYS A 1 154 ? 3.066 -25.599 23.319 1.00 46.78 154 LYS A N 1
ATOM 1198 C CA . LYS A 1 154 ? 2.507 -26.841 22.757 1.00 46.78 154 LYS A CA 1
ATOM 1199 C C . LYS A 1 154 ? 2.551 -26.831 21.236 1.00 46.78 154 LYS A C 1
ATOM 1201 O O . LYS A 1 154 ? 2.730 -27.938 20.683 1.00 46.78 154 LYS A O 1
#

Secondary structure (DSSP, 8-state):
-HHHHHHHHHHHHHHHHHHHHHHHHHHHS-SS-----GGGS----HHHHHHHHHHHHHHHHHHHHHHHHHHHHHHTT--SHHHHHHHHHHHTT--TT-S-HHHHHHHHHHHHHHHHHHHTT----HHHHHHHHHHHHHHHHHHHHHHHHHHTT-

Organism: Hortaea werneckii (NCBI:txid91943)

Radius of gyration: 31.3 Å; chains: 1; bounding box: 61×38×88 Å